Protein AF-A0A920H470-F1 (afdb_monomer_lite)

Radius of gyration: 24.24 Å; chains: 1; bounding box: 64×30×45 Å

Sequence (92 aa):
MNENLRLLGRWNYEFKNNSLGQDSGDIEVLAGLEYESCCWKFRLVSKRYKINETDYDRNIQFQFMLKGFTDVGTPLGTVLEDSIYGYSEEDF

Secondary structure (DSSP, 8-state):
---EEEEEEEEEE-SSGGGGTSS--EEEEEEEEEEE-SSEEEEEEEEEEE-SSS-EEEEEEEEEEESSTT--S--HHHHHHHHSTT------

Foldseek 3Di:
DDKDKDKDWDWDFDPVVVVVVQARRTAKTKIKIWIDDPFKIWIWIWIWGDPDRPDIDIDIDIDIDTRCPVPPPDDVVVVCCVVDPDDDDDDD

Structure (mmCIF, N/CA/C/O backbone):
data_AF-A0A920H470-F1
#
_entry.id   AF-A0A920H470-F1
#
loop_
_atom_site.group_PDB
_atom_site.id
_atom_site.type_symbol
_atom_site.label_atom_id
_atom_site.label_alt_id
_atom_site.label_comp_id
_atom_site.label_asym_id
_atom_site.label_entity_id
_atom_site.label_seq_id
_atom_site.pdbx_PDB_ins_code
_atom_site.Cartn_x
_atom_site.Cartn_y
_atom_site.Cartn_z
_atom_site.occupancy
_atom_site.B_iso_or_equiv
_atom_site.auth_seq_id
_atom_site.auth_comp_id
_atom_site.auth_asym_id
_atom_site.auth_atom_id
_atom_site.pdbx_PDB_model_num
ATOM 1 N N . MET A 1 1 ? -20.168 -8.044 11.519 1.00 50.44 1 MET A N 1
ATOM 2 C CA . MET A 1 1 ? -18.733 -7.696 11.465 1.00 50.44 1 MET A CA 1
ATOM 3 C C . MET A 1 1 ? -18.145 -8.424 10.270 1.00 50.44 1 MET A C 1
ATOM 5 O O . MET A 1 1 ? -17.951 -9.626 10.364 1.00 50.44 1 MET A O 1
ATOM 9 N N . ASN A 1 2 ? -17.974 -7.739 9.136 1.00 62.78 2 ASN A N 1
ATOM 10 C CA . ASN A 1 2 ? -17.367 -8.341 7.948 1.00 62.78 2 ASN A CA 1
ATOM 11 C C . ASN A 1 2 ? -15.956 -7.789 7.793 1.00 62.78 2 ASN A C 1
ATOM 13 O O . ASN A 1 2 ? -15.772 -6.580 7.659 1.00 62.78 2 ASN A O 1
ATOM 17 N N . GLU A 1 3 ? -14.987 -8.690 7.816 1.00 84.25 3 GLU A N 1
ATOM 18 C CA . GLU A 1 3 ? -13.594 -8.406 7.514 1.00 84.25 3 GLU A CA 1
ATOM 19 C C . GLU A 1 3 ? -13.284 -9.009 6.153 1.00 84.25 3 GLU A C 1
ATOM 21 O O . GLU A 1 3 ? -13.624 -10.162 5.885 1.00 84.25 3 GLU A O 1
ATOM 26 N N . ASN A 1 4 ? -12.667 -8.221 5.280 1.00 88.69 4 ASN A N 1
ATOM 27 C CA . ASN A 1 4 ? -12.341 -8.652 3.933 1.00 88.69 4 ASN A CA 1
ATOM 28 C C . ASN A 1 4 ? -10.859 -8.429 3.670 1.00 88.69 4 ASN A C 1
ATOM 30 O O . ASN A 1 4 ? -10.358 -7.303 3.725 1.00 88.69 4 ASN A O 1
ATOM 34 N N . LEU A 1 5 ? -10.172 -9.519 3.340 1.00 93.19 5 LEU A N 1
ATOM 35 C CA . LEU A 1 5 ? -8.804 -9.488 2.855 1.00 93.19 5 LEU A CA 1
ATOM 36 C C . LEU A 1 5 ? -8.809 -9.532 1.328 1.00 93.19 5 LEU A C 1
ATOM 38 O O . LEU A 1 5 ? -9.447 -10.390 0.717 1.00 93.19 5 LEU A O 1
ATOM 42 N N . ARG A 1 6 ? -8.073 -8.615 0.709 1.00 93.62 6 ARG A N 1
ATOM 43 C CA . ARG A 1 6 ? -7.896 -8.528 -0.737 1.00 93.62 6 ARG A CA 1
ATOM 44 C C . ARG A 1 6 ? -6.417 -8.525 -1.079 1.00 93.62 6 ARG A C 1
ATOM 46 O O . ARG A 1 6 ? -5.630 -7.759 -0.529 1.00 93.62 6 ARG A O 1
ATOM 53 N N . LEU A 1 7 ? -6.058 -9.377 -2.027 1.00 94.31 7 LEU A N 1
ATOM 54 C CA . LEU A 1 7 ? -4.723 -9.449 -2.603 1.00 94.31 7 LEU A CA 1
ATOM 55 C C . LEU A 1 7 ? -4.782 -8.922 -4.034 1.00 94.31 7 LEU A C 1
ATOM 57 O O . LEU A 1 7 ? -5.722 -9.211 -4.773 1.00 94.31 7 LEU A O 1
ATOM 61 N N . LEU A 1 8 ? -3.784 -8.131 -4.409 1.00 92.31 8 LEU A N 1
ATOM 62 C CA . LEU A 1 8 ? -3.662 -7.507 -5.720 1.00 92.31 8 LEU A CA 1
ATOM 63 C C . LEU A 1 8 ? -2.269 -7.824 -6.264 1.00 92.31 8 LEU A C 1
ATOM 65 O O . LEU A 1 8 ? -1.272 -7.630 -5.574 1.00 92.31 8 LEU A O 1
ATOM 69 N N . GLY A 1 9 ? -2.188 -8.301 -7.500 1.00 93.62 9 GLY A N 1
ATOM 70 C CA . GLY A 1 9 ? -0.923 -8.600 -8.160 1.00 93.62 9 GLY A CA 1
ATOM 71 C C . GLY A 1 9 ? -1.006 -8.244 -9.635 1.00 93.62 9 GLY A C 1
ATOM 72 O O . GLY A 1 9 ? -2.003 -8.552 -10.285 1.00 93.62 9 GLY A O 1
ATOM 73 N N . ARG A 1 10 ? 0.024 -7.580 -10.160 1.00 91.62 10 ARG A N 1
ATOM 74 C CA . ARG A 1 10 ? 0.158 -7.284 -11.589 1.00 91.62 10 ARG A CA 1
ATOM 75 C C . ARG A 1 10 ? 1.605 -7.479 -12.015 1.00 91.62 10 ARG A C 1
ATOM 77 O O . ARG A 1 10 ? 2.509 -6.949 -11.380 1.00 91.62 10 ARG A O 1
ATOM 84 N N . TRP A 1 11 ? 1.804 -8.202 -13.107 1.00 91.31 11 TRP A N 1
ATOM 85 C CA . TRP A 1 11 ? 3.103 -8.367 -13.745 1.00 91.31 11 TRP A CA 1
ATOM 86 C C . TRP A 1 11 ? 2.946 -8.069 -15.232 1.00 91.31 11 TRP A C 1
ATOM 88 O O . TRP A 1 11 ? 2.130 -8.695 -15.906 1.00 91.31 11 TRP A O 1
ATOM 98 N N . ASN A 1 12 ? 3.677 -7.068 -15.713 1.00 86.50 12 ASN A N 1
ATOM 99 C CA . ASN A 1 12 ? 3.716 -6.675 -17.115 1.00 86.50 12 ASN A CA 1
ATOM 100 C C . ASN A 1 12 ? 5.067 -7.067 -17.718 1.00 86.50 12 ASN A C 1
ATOM 102 O O . ASN A 1 12 ? 6.113 -6.654 -17.210 1.00 86.50 12 ASN A O 1
ATOM 106 N N . TYR A 1 13 ? 5.015 -7.824 -18.814 1.00 82.38 13 TYR A N 1
ATOM 107 C CA . TYR A 1 13 ? 6.177 -8.328 -19.540 1.00 82.38 13 TYR A CA 1
ATOM 108 C C . TYR A 1 13 ? 6.107 -7.931 -21.020 1.00 82.38 13 TYR A C 1
ATOM 110 O O . TYR A 1 13 ? 5.050 -8.051 -21.644 1.00 82.38 13 TYR A O 1
ATOM 118 N N . GLU A 1 14 ? 7.226 -7.489 -21.592 1.00 71.44 14 GLU A N 1
ATOM 119 C CA . GLU A 1 14 ? 7.356 -7.176 -23.014 1.00 71.44 14 GLU A CA 1
ATOM 120 C C . GLU A 1 14 ? 8.104 -8.276 -23.765 1.00 71.44 14 GLU A C 1
ATOM 122 O O . GLU A 1 14 ? 9.295 -8.506 -23.567 1.00 71.44 14 GLU A O 1
ATOM 127 N N . PHE A 1 15 ? 7.423 -8.918 -24.713 1.00 66.38 15 PHE A N 1
ATOM 128 C CA . PHE A 1 15 ? 8.031 -9.958 -25.549 1.00 66.38 15 PHE A CA 1
ATOM 129 C C . PHE A 1 15 ? 8.914 -9.397 -26.679 1.00 66.38 15 PHE A C 1
ATOM 131 O O . PHE A 1 15 ? 9.722 -10.131 -27.242 1.00 66.38 15 PHE A O 1
ATOM 138 N N . LYS A 1 16 ? 8.777 -8.108 -27.026 1.00 61.16 16 LYS A N 1
ATOM 139 C CA . LYS A 1 16 ? 9.376 -7.508 -28.233 1.00 61.16 16 LYS A CA 1
ATOM 140 C C . LYS A 1 16 ? 10.847 -7.105 -28.061 1.00 61.16 16 LYS A C 1
ATOM 142 O O . LYS A 1 16 ? 11.624 -7.252 -28.999 1.00 61.16 16 LYS A O 1
ATOM 147 N N . ASN A 1 17 ? 11.248 -6.677 -26.862 1.00 52.59 17 ASN A N 1
ATOM 148 C CA . ASN A 1 17 ? 12.646 -6.348 -26.545 1.00 52.59 17 ASN A CA 1
ATOM 149 C C . ASN A 1 17 ? 13.538 -7.586 -26.340 1.00 52.59 17 ASN A C 1
ATOM 151 O O . ASN A 1 17 ? 14.757 -7.502 -26.471 1.00 52.59 17 ASN A O 1
ATOM 155 N N . ASN A 1 18 ? 12.946 -8.759 -26.097 1.00 50.84 18 ASN A N 1
ATOM 156 C CA . ASN A 1 18 ? 13.692 -10.009 -25.929 1.00 50.84 18 ASN A CA 1
ATOM 157 C C . ASN A 1 18 ? 14.355 -10.475 -27.250 1.00 50.84 18 ASN A C 1
ATOM 159 O O . ASN A 1 18 ? 15.378 -11.152 -27.242 1.00 50.84 18 ASN A O 1
ATOM 163 N N . SER A 1 19 ? 13.857 -10.032 -28.412 1.00 48.41 19 SER A N 1
ATOM 164 C CA . SER A 1 19 ? 14.448 -10.367 -29.719 1.00 48.41 19 SER A CA 1
ATOM 165 C C . SER A 1 19 ? 15.829 -9.738 -29.982 1.00 48.41 19 SER A C 1
ATOM 167 O O . SER A 1 19 ? 16.482 -10.135 -30.943 1.00 48.41 19 SER A O 1
ATOM 169 N N . LEU A 1 20 ? 16.295 -8.799 -29.144 1.00 48.22 20 LEU A N 1
ATOM 170 C CA . LEU A 1 20 ? 17.628 -8.176 -29.237 1.00 48.22 20 LEU A CA 1
ATOM 171 C C . LEU A 1 20 ? 18.589 -8.584 -28.100 1.00 48.22 20 LEU A C 1
ATOM 173 O O . LEU A 1 20 ? 19.702 -8.066 -28.027 1.00 48.22 20 LEU A O 1
ATOM 177 N N . GLY A 1 21 ? 18.197 -9.536 -27.242 1.00 47.75 21 GLY A N 1
ATOM 178 C CA . GLY A 1 21 ? 19.104 -10.237 -26.322 1.00 47.75 21 GLY A CA 1
ATOM 179 C C . GLY A 1 21 ? 19.760 -9.401 -25.215 1.00 47.75 21 GLY A C 1
ATOM 180 O O . GLY A 1 21 ? 20.685 -9.897 -24.577 1.00 47.75 21 GLY A O 1
ATOM 181 N N . GLN A 1 22 ? 19.320 -8.161 -24.982 1.00 49.88 22 GLN A N 1
ATOM 182 C CA . GLN A 1 22 ? 19.988 -7.241 -24.050 1.00 49.88 22 GLN A CA 1
ATOM 183 C C . GLN A 1 22 ? 19.209 -6.918 -22.774 1.00 49.88 22 GLN A C 1
ATOM 185 O O . GLN A 1 22 ? 19.763 -6.24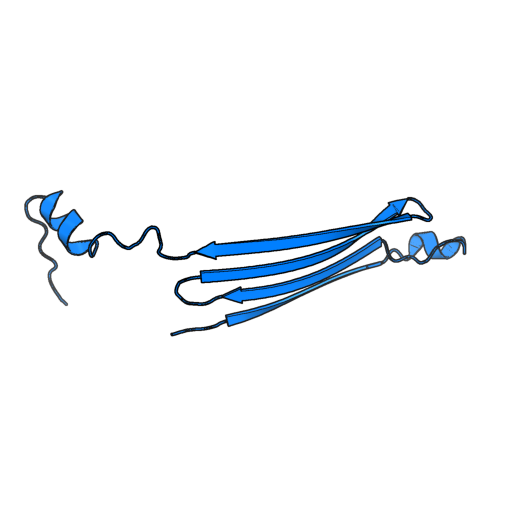7 -21.912 1.00 49.88 22 GLN A O 1
ATOM 190 N N . ASP A 1 23 ? 17.982 -7.422 -22.592 1.00 56.00 23 ASP A N 1
ATOM 191 C CA . ASP A 1 23 ? 17.195 -7.023 -21.426 1.00 56.00 23 ASP A CA 1
ATOM 192 C C . ASP A 1 23 ? 16.208 -8.073 -20.907 1.00 56.00 23 ASP A C 1
ATOM 194 O O . ASP A 1 23 ? 15.519 -8.753 -21.672 1.00 56.00 23 ASP A O 1
ATOM 198 N N . SER A 1 24 ? 16.096 -8.167 -19.578 1.00 57.19 24 SER A N 1
ATOM 199 C CA . SER A 1 24 ? 14.987 -8.852 -18.919 1.00 57.19 24 SER A CA 1
ATOM 200 C C . SER A 1 24 ? 13.710 -8.078 -19.248 1.00 57.19 24 SER A C 1
ATOM 202 O O . SER A 1 24 ? 13.531 -6.949 -18.800 1.00 57.19 24 SER A O 1
ATOM 204 N N . GLY A 1 25 ? 12.833 -8.661 -20.073 1.00 63.22 25 GLY A N 1
ATOM 205 C CA . GLY A 1 25 ? 11.580 -8.054 -20.559 1.00 63.22 25 GLY A CA 1
ATOM 206 C C . GLY A 1 25 ? 10.545 -7.694 -19.479 1.00 63.22 25 GLY A C 1
ATOM 207 O O . GLY A 1 25 ? 9.382 -7.468 -19.798 1.00 63.22 25 GLY A O 1
ATOM 208 N N . ASP A 1 26 ? 10.935 -7.646 -18.208 1.00 68.56 26 ASP A N 1
ATOM 209 C CA . ASP A 1 26 ? 10.102 -7.267 -17.075 1.00 68.56 26 ASP A CA 1
ATOM 210 C C . ASP A 1 26 ? 9.950 -5.741 -17.009 1.00 68.56 26 ASP A C 1
ATOM 212 O O . ASP A 1 26 ? 10.863 -5.023 -16.603 1.00 68.56 26 ASP A O 1
ATOM 216 N N . ILE A 1 27 ? 8.773 -5.228 -17.379 1.00 78.88 27 ILE A N 1
ATOM 217 C CA . ILE A 1 27 ? 8.499 -3.782 -17.352 1.00 78.88 27 ILE A CA 1
ATOM 218 C C . ILE A 1 27 ? 8.057 -3.343 -15.954 1.00 78.88 27 ILE A C 1
ATOM 220 O O . ILE A 1 27 ? 8.501 -2.319 -15.431 1.00 78.88 27 ILE A O 1
ATOM 224 N N . GLU A 1 28 ? 7.134 -4.088 -15.343 1.00 84.94 28 GLU A N 1
ATOM 225 C CA . GLU A 1 28 ? 6.516 -3.688 -14.080 1.00 84.94 28 GLU A CA 1
ATOM 226 C C . GLU A 1 28 ? 6.033 -4.896 -13.279 1.00 84.94 28 GLU A C 1
ATOM 228 O O . GLU A 1 28 ? 5.330 -5.764 -13.796 1.00 84.94 28 GLU A O 1
ATOM 233 N N . VAL A 1 29 ? 6.345 -4.895 -11.984 1.00 90.44 29 VAL A N 1
ATOM 234 C CA . VAL A 1 29 ? 5.828 -5.841 -10.997 1.00 90.44 29 VAL A CA 1
ATOM 235 C C . VAL A 1 29 ? 5.175 -5.054 -9.867 1.00 90.44 29 VAL A C 1
ATOM 237 O O . VAL A 1 29 ? 5.802 -4.215 -9.222 1.00 90.44 29 VAL A O 1
ATOM 240 N N . LEU A 1 30 ? 3.906 -5.332 -9.601 1.00 93.88 30 LEU A N 1
ATOM 241 C CA . LEU A 1 30 ? 3.124 -4.721 -8.537 1.00 93.88 30 LEU A CA 1
ATOM 242 C C . LEU A 1 30 ? 2.512 -5.816 -7.671 1.00 93.88 30 LEU A C 1
ATOM 244 O O . LEU A 1 30 ? 1.876 -6.739 -8.173 1.00 93.88 30 LEU A O 1
ATOM 248 N N . ALA A 1 31 ? 2.672 -5.673 -6.361 1.00 95.25 31 ALA A N 1
ATOM 249 C CA . ALA A 1 31 ? 2.041 -6.512 -5.355 1.00 95.25 31 ALA A CA 1
ATOM 250 C C . ALA A 1 31 ? 1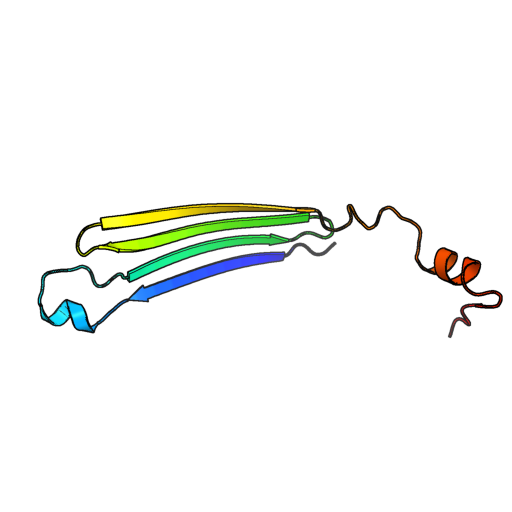.359 -5.621 -4.316 1.00 95.25 31 ALA A C 1
ATOM 252 O O . ALA A 1 31 ? 1.912 -4.607 -3.892 1.00 95.25 31 ALA A O 1
ATOM 253 N N . GLY A 1 32 ? 0.153 -5.988 -3.908 1.00 94.75 32 GLY A N 1
ATOM 254 C CA . GLY A 1 32 ? -0.656 -5.219 -2.981 1.00 94.75 32 GLY A CA 1
ATOM 255 C C . GLY A 1 32 ? -1.465 -6.105 -2.050 1.00 94.75 32 GLY A C 1
ATOM 256 O O . GLY A 1 32 ? -1.978 -7.153 -2.439 1.00 94.75 32 GLY A O 1
ATOM 257 N N . LEU A 1 33 ? -1.588 -5.641 -0.815 1.00 95.75 33 LEU A N 1
ATOM 258 C CA . LEU A 1 33 ? -2.421 -6.206 0.230 1.00 95.75 33 LEU A CA 1
ATOM 259 C C . LEU A 1 33 ? -3.382 -5.120 0.697 1.00 95.75 33 LEU A C 1
ATOM 261 O O . LEU A 1 33 ? -2.972 -4.007 1.029 1.00 95.75 33 LEU A O 1
ATOM 265 N N . GLU A 1 34 ? -4.660 -5.447 0.740 1.00 94.25 34 GLU A N 1
ATOM 266 C CA . GLU A 1 34 ? -5.699 -4.577 1.259 1.00 94.25 34 GLU A CA 1
ATOM 267 C C . GLU A 1 34 ? -6.502 -5.340 2.309 1.00 94.25 34 GLU A C 1
ATOM 269 O O . GLU A 1 34 ? -6.996 -6.435 2.054 1.00 94.25 34 GLU A O 1
ATOM 274 N N . TYR A 1 35 ? -6.619 -4.758 3.497 1.00 92.06 35 TYR A N 1
ATOM 275 C CA . TYR A 1 35 ? -7.439 -5.276 4.580 1.00 92.06 35 TYR A CA 1
ATOM 276 C C . TYR A 1 35 ? -8.512 -4.249 4.917 1.00 92.06 35 TYR A C 1
ATOM 278 O O . TYR A 1 35 ? -8.226 -3.068 5.130 1.00 92.06 35 TYR A O 1
ATOM 286 N N . GLU A 1 36 ? -9.760 -4.692 4.935 1.00 90.12 36 GLU A N 1
ATOM 287 C CA . GLU A 1 36 ? -10.919 -3.840 5.136 1.00 90.12 36 GLU A CA 1
ATOM 288 C C . GLU A 1 36 ? -11.793 -4.391 6.261 1.00 90.12 36 GLU A C 1
ATOM 290 O O . GLU A 1 36 ? -12.260 -5.526 6.194 1.00 90.12 36 GLU A O 1
ATOM 295 N N . SER A 1 37 ? -12.024 -3.559 7.275 1.00 87.75 37 SER A N 1
ATOM 296 C CA . SER A 1 37 ? -12.940 -3.817 8.385 1.00 87.75 37 SER A CA 1
ATOM 297 C C . SER A 1 37 ? -14.136 -2.855 8.317 1.00 87.75 37 SER A C 1
ATOM 299 O O . SER A 1 37 ? -14.249 -2.039 7.395 1.00 87.75 37 SER A O 1
ATOM 301 N N . CYS A 1 38 ? -15.037 -2.920 9.300 1.00 80.62 38 CYS A N 1
ATOM 302 C CA . CYS A 1 38 ? -16.215 -2.053 9.368 1.00 80.62 38 CYS A CA 1
ATOM 303 C C . CYS A 1 38 ? -15.859 -0.574 9.575 1.00 80.62 38 CYS A C 1
ATOM 305 O O . CYS A 1 38 ? -16.532 0.288 9.022 1.00 80.62 38 CYS A O 1
ATOM 307 N N . CYS A 1 39 ? -14.781 -0.286 10.316 1.00 85.38 39 CYS A N 1
ATOM 308 C CA . CYS A 1 39 ? -14.438 1.085 10.715 1.00 85.38 39 CYS A CA 1
ATOM 309 C C . CYS A 1 39 ? -13.077 1.575 10.200 1.00 85.38 39 CYS A C 1
ATOM 311 O O . CYS A 1 39 ? -12.651 2.697 10.467 1.00 85.38 39 CYS A O 1
ATOM 313 N N . TRP A 1 40 ? -12.333 0.741 9.485 1.00 86.69 40 TRP A N 1
ATOM 314 C CA . TRP A 1 40 ? -11.016 1.116 8.987 1.00 86.69 40 TRP A CA 1
ATOM 315 C C . TRP A 1 40 ? -10.616 0.260 7.796 1.00 86.69 40 TRP A C 1
ATOM 317 O O . TRP A 1 40 ? -11.092 -0.859 7.600 1.00 86.69 40 TRP A O 1
ATOM 327 N N . LYS A 1 41 ? -9.742 0.825 6.974 1.00 91.25 41 LYS A N 1
ATOM 328 C CA . LYS A 1 41 ? -9.176 0.204 5.791 1.00 91.25 41 LYS A CA 1
ATOM 329 C C . LYS A 1 41 ? -7.686 0.472 5.754 1.00 91.25 41 LYS A C 1
ATOM 331 O O . LYS A 1 41 ? -7.225 1.597 5.932 1.00 91.25 41 LYS A O 1
ATOM 336 N N . PHE A 1 42 ? -6.955 -0.587 5.480 1.00 93.38 42 PHE A N 1
ATOM 337 C CA . PHE A 1 42 ? -5.517 -0.606 5.376 1.00 93.38 42 PHE A CA 1
ATOM 338 C C . PHE A 1 42 ? -5.125 -1.081 3.985 1.00 93.38 42 PHE A C 1
ATOM 340 O O . PHE A 1 42 ? -5.668 -2.066 3.484 1.00 93.38 42 PHE A O 1
ATOM 347 N N . ARG A 1 43 ? -4.169 -0.403 3.356 1.00 94.88 43 ARG A N 1
ATOM 348 C CA . ARG A 1 43 ? -3.636 -0.794 2.056 1.00 94.88 43 ARG A CA 1
ATOM 349 C C . ARG A 1 43 ? -2.127 -0.615 2.038 1.00 94.88 43 ARG A C 1
ATOM 351 O O . ARG A 1 43 ? -1.616 0.473 2.292 1.00 94.88 43 ARG A O 1
ATOM 358 N N . LEU A 1 44 ? -1.435 -1.681 1.662 1.00 95.81 44 LEU A N 1
ATOM 359 C CA . LEU A 1 44 ? -0.002 -1.698 1.426 1.00 95.81 44 LEU A CA 1
ATOM 360 C C . LEU A 1 44 ? 0.248 -2.155 -0.010 1.00 95.81 44 LEU A C 1
ATOM 362 O O . LEU A 1 44 ? -0.149 -3.254 -0.384 1.00 95.81 44 LE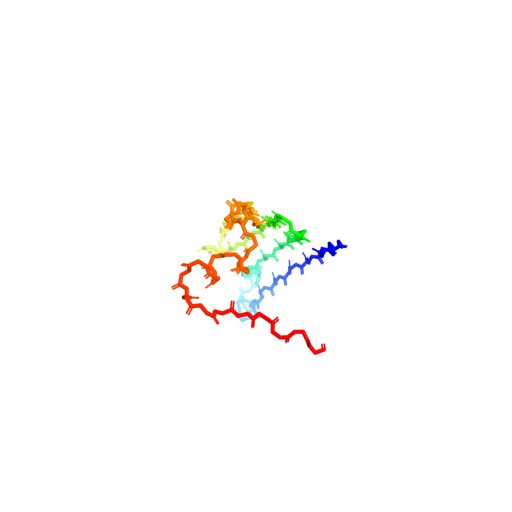U A O 1
ATOM 366 N N . VAL A 1 45 ? 0.900 -1.323 -0.818 1.00 95.69 45 VAL A N 1
ATOM 367 C CA . VAL A 1 45 ? 1.240 -1.639 -2.212 1.00 95.69 45 VAL A CA 1
ATOM 368 C C . VAL A 1 45 ? 2.733 -1.444 -2.416 1.00 95.69 45 VAL A C 1
ATOM 370 O O . VAL A 1 45 ? 3.268 -0.381 -2.127 1.00 95.69 45 VAL A O 1
ATOM 373 N N . SER A 1 46 ? 3.408 -2.458 -2.941 1.00 94.62 46 SER A N 1
ATOM 374 C CA . SER A 1 46 ? 4.783 -2.375 -3.418 1.00 94.62 46 SER A CA 1
ATOM 375 C C . SER A 1 46 ? 4.773 -2.489 -4.935 1.00 94.62 46 SER A C 1
ATOM 377 O O . SER A 1 46 ? 4.331 -3.491 -5.494 1.00 94.62 46 SER A O 1
ATOM 379 N N . LYS A 1 47 ? 5.285 -1.465 -5.606 1.00 93.56 47 LYS A N 1
ATOM 380 C CA . LYS A 1 47 ? 5.419 -1.401 -7.056 1.00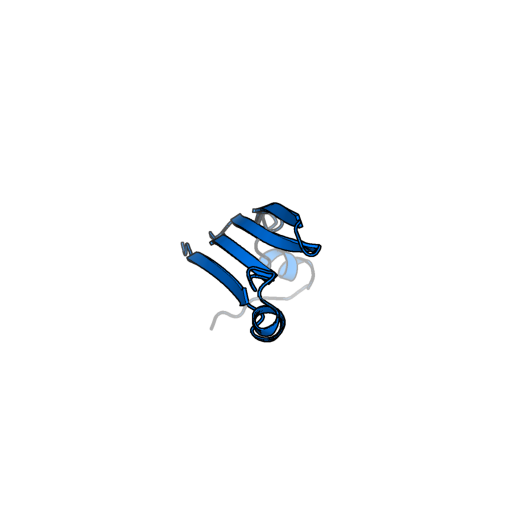 93.56 47 LYS A CA 1
ATOM 381 C C . LYS A 1 47 ? 6.895 -1.272 -7.411 1.00 93.56 47 LYS A C 1
ATOM 383 O O . LYS A 1 47 ? 7.586 -0.404 -6.890 1.00 93.56 47 LYS A O 1
ATOM 388 N N . ARG A 1 48 ? 7.366 -2.103 -8.330 1.00 90.75 48 ARG A N 1
ATOM 389 C CA . ARG A 1 48 ? 8.665 -1.979 -8.986 1.00 90.75 48 ARG A CA 1
ATOM 390 C C . ARG A 1 48 ? 8.426 -1.797 -10.476 1.00 90.75 48 ARG A C 1
ATOM 392 O O . ARG A 1 48 ? 7.669 -2.564 -11.065 1.00 90.75 48 ARG A O 1
ATOM 399 N N . TYR A 1 49 ? 9.042 -0.793 -11.076 1.00 88.31 49 TYR A N 1
ATOM 400 C CA . TYR A 1 49 ? 8.885 -0.506 -12.497 1.00 88.31 49 TYR A CA 1
ATOM 401 C C . TYR A 1 49 ? 10.215 -0.095 -13.109 1.00 88.31 49 TYR A C 1
ATOM 403 O O . TYR A 1 49 ? 11.085 0.453 -12.43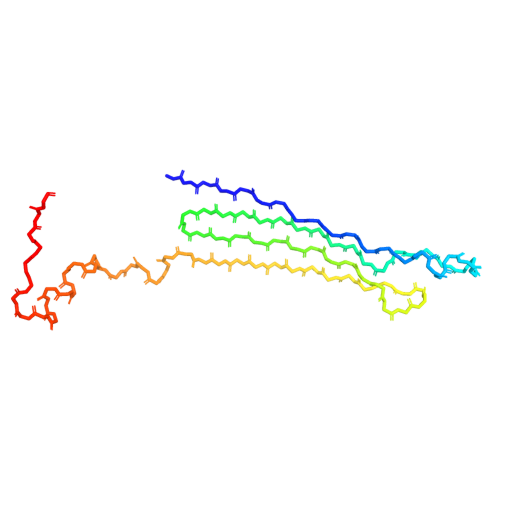0 1.00 88.31 49 TYR A O 1
ATOM 411 N N . LYS A 1 50 ? 10.384 -0.420 -14.383 1.00 84.19 50 LYS A N 1
ATOM 412 C CA . LYS A 1 50 ? 11.572 -0.088 -15.152 1.00 84.19 50 LYS A CA 1
ATOM 413 C C . LYS A 1 50 ? 11.515 1.379 -15.577 1.00 84.19 50 LYS A C 1
ATOM 415 O O . LYS A 1 50 ? 10.500 1.815 -16.120 1.00 84.19 50 LYS A O 1
ATOM 420 N N . ILE A 1 51 ? 12.574 2.134 -15.291 1.00 83.81 51 ILE A N 1
ATOM 421 C CA . ILE A 1 51 ? 12.684 3.560 -15.650 1.00 83.81 51 ILE A CA 1
ATOM 422 C C . ILE A 1 51 ? 13.648 3.790 -16.815 1.00 83.81 51 ILE A C 1
ATOM 424 O O . ILE A 1 51 ? 13.405 4.688 -17.610 1.00 83.81 51 ILE A O 1
ATOM 428 N N . ASN A 1 52 ? 14.686 2.958 -16.945 1.00 77.38 52 ASN A N 1
ATOM 429 C CA . ASN A 1 52 ? 15.648 2.945 -18.053 1.00 77.38 52 ASN A CA 1
ATOM 430 C C . ASN A 1 52 ? 16.009 1.493 -18.405 1.00 77.38 52 ASN A C 1
ATOM 432 O O . ASN A 1 52 ? 15.604 0.576 -17.698 1.00 77.38 52 ASN A O 1
ATOM 436 N N . GLU A 1 53 ? 16.806 1.279 -19.456 1.00 71.44 53 GLU A N 1
ATOM 437 C CA . GLU A 1 53 ? 17.271 -0.051 -19.898 1.00 71.44 53 GLU A CA 1
ATOM 438 C C . GLU A 1 53 ? 17.882 -0.879 -18.750 1.00 71.44 53 GLU A C 1
ATOM 440 O O . GLU A 1 53 ? 17.568 -2.055 -18.604 1.00 71.44 53 GLU A O 1
ATOM 445 N N . THR A 1 54 ? 18.625 -0.253 -17.834 1.00 71.06 54 THR A N 1
ATOM 446 C CA . THR A 1 54 ? 19.295 -0.973 -16.732 1.00 71.06 54 THR A CA 1
ATOM 447 C C . THR A 1 54 ? 18.682 -0.720 -15.351 1.00 71.06 54 THR A C 1
ATOM 449 O O . THR A 1 54 ? 18.885 -1.515 -14.431 1.00 71.06 54 THR A O 1
ATOM 452 N N . ASP A 1 55 ? 17.909 0.359 -15.192 1.00 80.12 55 ASP A N 1
ATOM 453 C CA . ASP A 1 55 ? 17.480 0.840 -13.876 1.00 80.12 55 ASP A CA 1
ATOM 454 C C . ASP A 1 55 ? 16.006 0.565 -13.581 1.00 80.12 55 ASP A C 1
ATOM 456 O O . ASP A 1 55 ? 15.102 0.786 -14.396 1.00 80.12 55 ASP A O 1
ATOM 460 N N . TYR A 1 56 ? 15.766 0.145 -12.339 1.00 84.38 56 TYR A N 1
ATOM 461 C CA . TYR A 1 56 ? 14.441 -0.093 -11.788 1.00 84.38 56 TYR A CA 1
ATOM 462 C C . TYR A 1 56 ? 14.200 0.824 -10.602 1.00 84.38 56 TYR A C 1
ATOM 464 O O . TYR A 1 56 ? 15.006 0.867 -9.673 1.00 84.38 56 TYR A O 1
ATOM 472 N N . ASP A 1 57 ? 13.040 1.463 -10.596 1.00 89.56 57 ASP A N 1
ATOM 473 C CA . ASP A 1 57 ? 12.562 2.213 -9.448 1.00 89.56 57 ASP A CA 1
ATOM 474 C C . ASP A 1 57 ? 11.593 1.360 -8.618 1.00 89.56 57 ASP A C 1
ATOM 476 O O . ASP A 1 57 ? 10.849 0.514 -9.135 1.00 89.56 57 ASP A O 1
ATOM 480 N N . ARG A 1 58 ? 11.616 1.563 -7.301 1.00 91.06 58 ARG A N 1
ATOM 481 C CA . ARG A 1 58 ? 10.789 0.842 -6.335 1.00 91.06 58 ARG A CA 1
ATOM 482 C C . ARG A 1 58 ? 10.041 1.836 -5.465 1.00 91.06 58 ARG A C 1
ATOM 484 O O . ARG A 1 58 ? 10.623 2.593 -4.699 1.00 91.06 58 ARG A O 1
ATOM 491 N N . ASN A 1 59 ? 8.723 1.729 -5.506 1.00 93.50 59 ASN A N 1
ATOM 492 C CA . ASN A 1 59 ? 7.808 2.548 -4.740 1.00 93.50 59 ASN A CA 1
ATOM 493 C C . ASN A 1 59 ? 7.012 1.671 -3.766 1.00 93.50 59 ASN A C 1
ATOM 495 O O . ASN A 1 59 ? 6.462 0.638 -4.154 1.00 93.50 59 ASN A O 1
ATOM 499 N N . ILE A 1 60 ? 6.951 2.075 -2.499 1.00 93.94 60 ILE A N 1
ATOM 500 C CA . ILE A 1 60 ? 6.115 1.429 -1.485 1.00 93.94 60 ILE A CA 1
ATOM 501 C C . ILE A 1 60 ? 5.118 2.464 -0.985 1.00 93.94 60 ILE A C 1
ATOM 503 O O . ILE A 1 60 ? 5.502 3.545 -0.546 1.00 93.94 60 ILE A O 1
ATOM 507 N N . GLN A 1 61 ? 3.838 2.117 -1.047 1.00 94.88 61 GLN A N 1
ATOM 508 C CA . GLN A 1 61 ? 2.737 2.969 -0.635 1.00 94.88 61 GLN A CA 1
ATOM 509 C C . GLN A 1 61 ? 1.997 2.325 0.515 1.00 94.88 61 GLN A C 1
ATOM 511 O O . GLN A 1 61 ? 1.537 1.186 0.428 1.00 94.88 61 GLN A O 1
ATOM 516 N N . PHE A 1 62 ? 1.854 3.104 1.573 1.00 94.75 62 PHE A N 1
ATOM 517 C CA . PHE A 1 62 ? 1.055 2.774 2.730 1.00 94.75 62 PHE A CA 1
ATOM 518 C C . PHE A 1 62 ? -0.116 3.744 2.800 1.00 94.75 62 PHE A C 1
ATOM 520 O O . PHE A 1 62 ? 0.076 4.957 2.728 1.00 94.75 62 PHE A O 1
ATOM 527 N N . GLN A 1 63 ? -1.327 3.217 2.936 1.00 93.12 63 GLN A N 1
ATOM 528 C CA . GLN A 1 63 ? -2.534 4.012 3.099 1.00 93.12 63 GLN A CA 1
ATOM 529 C C . GLN A 1 63 ? -3.360 3.431 4.241 1.00 93.12 63 GLN A C 1
ATOM 531 O O . GLN A 1 63 ? -3.703 2.248 4.245 1.00 93.12 63 GLN A O 1
ATOM 536 N N . PHE A 1 64 ? -3.705 4.290 5.191 1.00 91.88 64 PHE A N 1
ATOM 537 C CA . PHE A 1 64 ? -4.622 3.982 6.275 1.00 91.88 64 PHE A CA 1
ATOM 538 C C . PHE A 1 64 ? -5.799 4.949 6.205 1.00 91.88 64 PHE A C 1
ATOM 540 O O . PHE A 1 64 ? -5.609 6.158 6.085 1.00 91.88 64 PHE A O 1
ATOM 547 N N . MET A 1 65 ? -7.012 4.411 6.240 1.00 88.12 65 MET A N 1
ATOM 548 C CA . MET A 1 65 ? -8.250 5.163 6.087 1.00 88.12 65 MET A CA 1
ATOM 549 C C . MET A 1 65 ? -9.236 4.733 7.166 1.00 88.12 65 MET A C 1
ATOM 551 O O . MET A 1 65 ? -9.582 3.558 7.259 1.00 88.12 65 MET A O 1
ATOM 555 N N . LEU A 1 66 ? -9.714 5.682 7.965 1.00 86.12 66 LEU A N 1
ATOM 556 C CA . LEU A 1 66 ? -10.763 5.442 8.952 1.00 86.12 66 LEU A CA 1
ATOM 557 C C . LEU A 1 66 ? -12.127 5.580 8.277 1.00 86.12 66 LEU A C 1
ATOM 559 O O . LEU A 1 66 ? -12.431 6.605 7.671 1.00 86.12 66 LEU A O 1
ATOM 563 N N . LYS A 1 67 ? -12.945 4.536 8.380 1.00 74.06 67 LYS A N 1
ATOM 564 C CA . LYS A 1 67 ? -14.338 4.5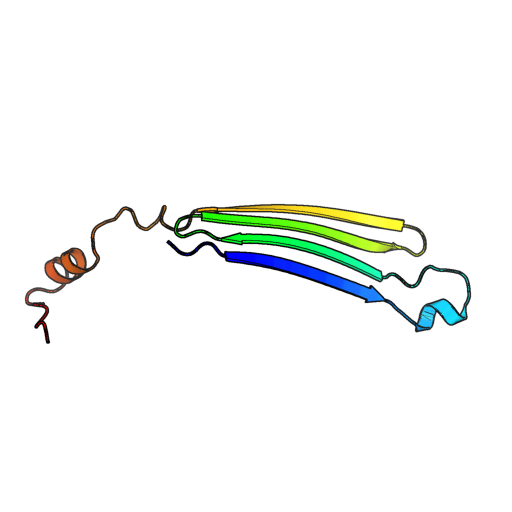19 7.936 1.00 74.06 67 LYS A CA 1
ATOM 565 C C . LYS A 1 67 ? -15.195 4.768 9.174 1.00 74.06 67 LYS A C 1
ATOM 567 O O . LYS A 1 67 ? -15.101 4.027 10.138 1.00 74.06 67 LYS A O 1
ATOM 572 N N . GLY A 1 68 ? -15.965 5.848 9.204 1.00 65.62 68 GLY A N 1
ATOM 573 C CA . GLY A 1 68 ? -16.829 6.144 10.356 1.00 65.62 68 GLY A CA 1
ATOM 574 C C . GLY A 1 68 ? -16.296 7.167 11.364 1.00 65.62 68 GLY A C 1
ATOM 575 O O . GLY A 1 68 ? -17.019 7.517 12.284 1.00 65.62 68 GLY A O 1
ATOM 576 N N . PHE A 1 69 ? -15.115 7.771 11.164 1.00 59.97 69 PHE A N 1
ATOM 577 C CA . PHE A 1 69 ? -14.763 9.003 11.907 1.00 59.97 69 PHE A CA 1
ATOM 578 C C . PHE A 1 69 ? -15.534 10.247 11.408 1.00 59.97 69 PHE A C 1
ATOM 580 O O . PHE A 1 69 ? -15.406 11.329 11.967 1.00 59.97 69 PHE A O 1
ATOM 587 N N . THR A 1 70 ? -16.355 10.072 10.366 1.00 51.59 70 THR A N 1
ATOM 588 C CA . THR A 1 70 ? -17.388 11.015 9.907 1.00 51.59 70 THR A CA 1
ATOM 589 C C . THR A 1 70 ? -18.807 10.560 10.289 1.00 51.59 70 THR A C 1
ATOM 591 O O . THR A 1 70 ? -19.767 11.160 9.822 1.00 51.59 70 THR A O 1
ATOM 594 N N . ASP A 1 71 ? -18.947 9.510 11.107 1.00 47.97 71 ASP A N 1
ATOM 595 C CA . ASP A 1 71 ? -20.242 8.889 11.440 1.00 47.97 71 ASP A CA 1
ATOM 596 C C . ASP A 1 71 ? -20.421 8.678 12.958 1.00 47.97 71 ASP A C 1
ATOM 598 O O . ASP A 1 71 ? -21.129 7.788 13.420 1.00 47.97 71 ASP A O 1
ATOM 602 N N . VAL A 1 72 ? -19.762 9.513 13.771 1.00 50.78 72 VAL A N 1
ATOM 603 C CA . VAL A 1 72 ? -20.140 9.723 15.181 1.00 50.78 72 VAL A CA 1
ATOM 604 C C . VAL A 1 72 ? -20.967 11.003 15.227 1.00 50.78 72 VAL A C 1
ATOM 606 O O . VAL A 1 72 ? -20.519 12.045 15.697 1.00 50.78 72 VAL A O 1
ATOM 609 N N . GLY A 1 73 ? -22.147 10.956 14.620 1.00 45.50 73 GLY A N 1
ATOM 610 C CA . GLY A 1 73 ? -22.973 12.138 14.419 1.00 45.50 73 GLY A CA 1
ATOM 611 C C . GLY A 1 73 ? -24.422 11.774 14.179 1.00 45.50 73 GLY A C 1
ATOM 612 O O . GLY A 1 73 ? -24.924 12.062 13.108 1.00 45.50 73 GLY A O 1
ATOM 613 N N . THR A 1 74 ? -25.044 11.178 15.202 1.00 49.72 74 THR A N 1
ATOM 614 C CA . THR A 1 74 ? -26.496 11.017 15.376 1.00 49.72 74 THR A CA 1
ATOM 615 C C . THR A 1 74 ? -27.181 10.143 14.308 1.00 49.72 74 THR A C 1
ATOM 617 O O . THR A 1 74 ? -26.999 10.370 13.118 1.00 49.72 74 THR A O 1
ATOM 620 N N . PRO A 1 75 ? -27.991 9.128 14.673 1.00 50.59 75 PRO A N 1
ATOM 621 C CA . PRO A 1 75 ? -28.789 8.407 13.682 1.00 50.59 75 PRO A CA 1
ATOM 622 C C . PRO A 1 75 ? -29.550 9.413 12.804 1.00 50.59 75 PRO A C 1
ATOM 624 O O . PRO A 1 75 ? -30.287 10.251 13.320 1.00 50.59 75 PRO A O 1
ATOM 627 N N . LEU A 1 76 ? -29.336 9.341 11.484 1.00 52.31 76 LEU A N 1
ATOM 628 C CA . LEU A 1 76 ? -29.914 10.244 10.476 1.00 52.31 76 LEU A CA 1
ATOM 629 C C . LEU A 1 76 ? -31.434 10.431 10.630 1.00 52.31 76 LEU A C 1
ATOM 631 O O . LEU A 1 76 ? -31.946 11.477 10.239 1.00 52.31 76 LEU A O 1
ATOM 635 N N . GLY A 1 77 ? -32.125 9.469 11.253 1.00 55.06 77 GLY A N 1
ATOM 636 C CA . GLY A 1 77 ? -33.541 9.560 11.606 1.00 55.06 77 GLY A CA 1
ATOM 637 C C . GLY A 1 77 ? -33.898 10.824 12.395 1.00 55.06 77 GLY A C 1
ATOM 638 O O . GLY A 1 77 ? -34.833 11.518 12.013 1.00 55.06 77 GLY A O 1
ATOM 639 N N . THR A 1 78 ? -33.114 11.223 13.406 1.00 55.19 78 THR A N 1
ATOM 640 C CA . THR A 1 78 ? -33.470 12.400 14.228 1.00 55.19 78 THR A CA 1
ATOM 641 C C . THR A 1 78 ? -33.112 13.732 13.563 1.00 55.19 78 THR A C 1
ATOM 643 O O . THR A 1 78 ? -33.697 14.759 13.885 1.00 55.19 78 THR A O 1
ATOM 646 N N . VAL A 1 79 ? -32.139 13.754 12.642 1.00 57.34 79 VAL A N 1
ATOM 647 C CA . VAL A 1 79 ? -31.775 14.974 11.890 1.00 57.34 79 VAL A CA 1
ATOM 648 C C . VAL A 1 79 ? -32.802 15.262 10.791 1.00 57.34 79 VAL A C 1
ATOM 650 O O . VAL A 1 79 ? -33.109 16.422 10.514 1.00 57.34 79 VAL A O 1
ATOM 653 N N . LEU A 1 80 ? -33.360 14.220 10.174 1.00 57.47 80 LEU A N 1
ATOM 654 C CA . LEU A 1 80 ? -34.450 14.348 9.204 1.00 57.47 80 LEU A CA 1
ATOM 655 C C . LEU A 1 80 ? -35.763 14.766 9.881 1.00 57.47 80 LEU A C 1
ATOM 657 O O . LEU A 1 80 ? -36.476 15.601 9.332 1.00 57.47 80 LEU A O 1
ATOM 661 N N . GLU A 1 81 ? -36.031 14.269 11.090 1.00 58.56 81 GLU A N 1
ATOM 662 C CA . GLU A 1 81 ? -37.202 14.653 11.891 1.00 58.56 81 GLU A CA 1
ATOM 663 C C . GLU A 1 81 ? -37.165 16.131 12.332 1.00 58.56 81 GLU A C 1
ATOM 665 O O . GLU A 1 81 ? -38.177 16.824 12.261 1.00 58.56 81 GLU A O 1
ATOM 670 N N . ASP A 1 82 ? -35.993 16.655 12.709 1.00 60.94 82 ASP A N 1
ATOM 671 C CA . ASP A 1 82 ? -35.856 18.046 13.178 1.00 60.94 82 ASP A CA 1
ATOM 672 C C . ASP A 1 82 ? -35.735 19.070 12.026 1.00 60.94 82 ASP A C 1
ATOM 674 O O . ASP A 1 82 ? -36.096 20.239 12.165 1.00 60.94 82 ASP A O 1
ATOM 678 N N . SER A 1 83 ? -35.253 18.642 10.850 1.00 57.84 83 SER A N 1
ATOM 679 C CA . SER A 1 83 ? -35.134 19.506 9.660 1.00 57.84 83 SER A CA 1
ATOM 680 C C . SER A 1 83 ? -36.391 19.536 8.783 1.00 57.84 83 SER A C 1
ATOM 682 O O . SER A 1 83 ? -36.548 20.457 7.976 1.00 57.84 83 SER A O 1
ATOM 684 N N . ILE A 1 84 ? -37.301 18.571 8.949 1.00 61.16 84 ILE A N 1
ATOM 685 C CA . ILE A 1 84 ? -38.566 18.485 8.215 1.00 61.16 84 ILE A CA 1
ATOM 686 C C . ILE A 1 84 ? -39.709 18.314 9.215 1.00 61.16 84 ILE A C 1
ATOM 688 O O . ILE A 1 84 ? -40.001 17.217 9.685 1.00 61.16 84 ILE A O 1
ATOM 692 N N . TYR A 1 85 ? -40.404 19.416 9.498 1.00 51.75 85 TYR A N 1
ATOM 693 C CA . TYR A 1 85 ? -41.559 19.419 10.392 1.00 51.75 85 TYR A CA 1
ATOM 694 C C . TYR A 1 85 ? -42.666 18.497 9.842 1.00 51.75 85 TYR A C 1
ATOM 696 O O . TYR A 1 85 ? -43.331 18.842 8.864 1.00 51.75 85 TYR A O 1
ATOM 704 N N . GLY A 1 86 ? -42.853 17.328 10.466 1.00 58.66 86 GLY A N 1
ATOM 705 C CA . GLY A 1 86 ? -43.906 16.361 10.125 1.00 58.66 86 GLY A CA 1
ATOM 706 C C . GLY A 1 86 ? -43.449 15.052 9.470 1.00 58.66 86 GLY A C 1
ATOM 707 O O . GLY A 1 86 ? -44.302 14.318 8.977 1.00 58.66 86 GLY A O 1
ATOM 708 N N . TYR A 1 87 ? -42.150 14.737 9.449 1.00 62.91 87 TYR A N 1
ATOM 709 C CA . TYR A 1 87 ? -41.695 13.397 9.067 1.00 62.91 87 TYR A CA 1
ATOM 710 C C . TYR A 1 87 ? -41.942 12.402 10.213 1.00 62.91 87 TYR A C 1
ATOM 712 O O . TYR A 1 87 ? -41.344 12.524 11.276 1.00 62.91 87 TYR A O 1
ATOM 720 N N . SER A 1 88 ? -42.817 11.420 9.999 1.00 61.06 88 SER A N 1
ATOM 721 C CA . SER A 1 88 ? -42.937 10.221 10.834 1.00 61.06 88 SER A CA 1
ATOM 722 C C . SER A 1 88 ? -42.634 9.006 9.965 1.00 61.06 88 SER A C 1
ATOM 724 O O . SER A 1 88 ? -43.287 8.830 8.935 1.00 61.06 88 SER A O 1
ATOM 726 N N . GLU A 1 89 ? -41.660 8.179 10.351 1.00 56.19 89 GLU A N 1
ATOM 727 C CA . GLU A 1 89 ? -41.467 6.870 9.719 1.00 56.19 89 GLU A CA 1
ATOM 728 C C . GLU A 1 89 ? -42.702 6.005 9.997 1.00 56.19 89 GLU A C 1
ATOM 730 O O . GLU A 1 89 ? -42.968 5.620 11.133 1.00 56.19 89 GLU A O 1
ATOM 735 N N . GLU A 1 90 ? -43.504 5.746 8.963 1.00 59.03 90 GLU A N 1
ATOM 736 C CA . GLU A 1 90 ? -44.516 4.693 9.010 1.00 59.03 90 GLU A CA 1
ATOM 737 C C . GLU A 1 90 ? -43.807 3.350 8.783 1.00 59.03 90 GLU A C 1
ATOM 739 O O . GLU A 1 90 ? -43.436 3.009 7.657 1.00 59.03 90 GLU A O 1
ATOM 744 N N . ASP A 1 91 ? -43.588 2.618 9.877 1.00 53.09 91 ASP A N 1
ATOM 745 C CA . ASP A 1 91 ? -43.117 1.230 9.882 1.00 53.09 91 ASP A CA 1
ATOM 746 C C . ASP A 1 91 ? -44.095 0.324 9.103 1.00 53.09 91 ASP A C 1
ATOM 748 O O . ASP A 1 91 ? -45.266 0.196 9.477 1.00 53.09 91 ASP A O 1
ATOM 752 N N . PHE A 1 92 ? -43.604 -0.338 8.049 1.00 42.41 92 PHE A N 1
ATOM 753 C CA . PHE A 1 92 ? -44.255 -1.487 7.400 1.00 42.41 92 PHE A CA 1
ATOM 754 C C . PHE A 1 92 ? -43.597 -2.802 7.824 1.00 42.41 92 PHE A C 1
ATOM 756 O O . PHE A 1 92 ? -42.345 -2.863 7.827 1.00 42.41 92 PHE A O 1
#

pLDDT: mean 74.58, std 17.56, range [42.41, 95.81]